Protein AF-A0A327KQU0-F1 (afdb_monomer_lite)

pLDDT: mean 92.17, std 8.97, range [54.03, 98.5]

Organism: NCBI:txid29408

Structure (mmCIF, N/CA/C/O backbone):
data_AF-A0A327KQU0-F1
#
_entry.id   AF-A0A327KQU0-F1
#
loop_
_atom_site.group_PDB
_atom_site.id
_atom_site.type_symbol
_atom_site.label_atom_id
_atom_site.label_alt_id
_atom_site.label_comp_id
_atom_site.label_asym_id
_atom_site.label_entity_id
_atom_site.label_seq_id
_atom_site.pdbx_PDB_ins_code
_atom_site.Cartn_x
_atom_site.Cartn_y
_atom_site.Cartn_z
_atom_site.occupancy
_atom_site.B_iso_or_equiv
_atom_site.auth_seq_id
_atom_site.auth_comp_id
_atom_site.auth_asym_id
_atom_site.auth_atom_id
_atom_site.pdbx_PDB_model_num
ATOM 1 N N . MET A 1 1 ? -3.578 3.646 24.554 1.00 56.81 1 MET A N 1
ATOM 2 C CA . MET A 1 1 ? -2.590 4.107 23.556 1.00 56.81 1 MET A CA 1
ATOM 3 C C . MET A 1 1 ? -3.130 5.359 22.902 1.00 56.81 1 MET A C 1
ATOM 5 O O . MET A 1 1 ? -4.344 5.454 22.743 1.00 56.81 1 MET A O 1
ATOM 9 N N . SER A 1 2 ? -2.279 6.336 22.600 1.00 60.41 2 SER A N 1
ATOM 10 C CA . SER A 1 2 ? -2.721 7.482 21.807 1.00 60.41 2 SER A CA 1
ATOM 11 C C . SER A 1 2 ? -2.904 7.041 20.350 1.00 60.41 2 SER A C 1
ATOM 13 O O . SER A 1 2 ? -2.298 6.058 19.929 1.00 60.41 2 SER A O 1
ATOM 15 N N . ALA A 1 3 ? -3.704 7.760 19.559 1.00 62.53 3 ALA A N 1
ATOM 16 C CA . ALA A 1 3 ? -3.849 7.458 18.130 1.00 62.53 3 ALA A CA 1
ATOM 17 C C . ALA A 1 3 ? -2.509 7.509 17.361 1.00 62.53 3 ALA A C 1
ATOM 19 O O . ALA A 1 3 ? -2.421 6.964 16.270 1.00 62.53 3 ALA A O 1
ATOM 20 N N . HIS A 1 4 ? -1.477 8.155 17.918 1.00 66.62 4 HIS A N 1
ATOM 21 C CA . HIS A 1 4 ? -0.144 8.248 17.316 1.00 66.62 4 HIS A CA 1
ATOM 22 C C . HIS A 1 4 ? 0.700 6.981 17.530 1.00 66.62 4 HIS A C 1
ATOM 24 O O . HIS A 1 4 ? 1.667 6.779 16.803 1.00 66.62 4 HIS A O 1
ATOM 30 N N . ASP A 1 5 ?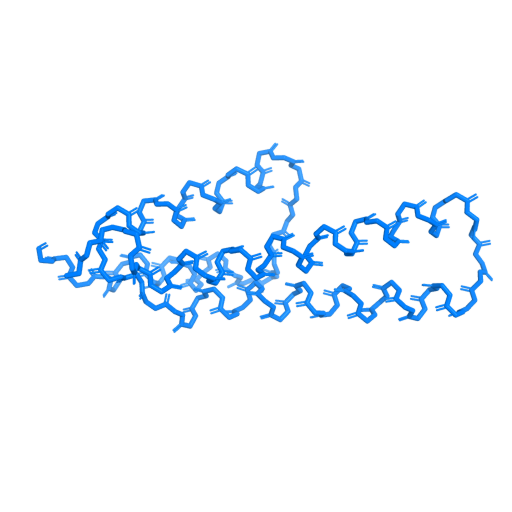 0.320 6.122 18.481 1.00 85.62 5 ASP A N 1
ATOM 31 C CA . ASP A 1 5 ? 1.046 4.890 18.812 1.00 85.62 5 ASP A CA 1
ATOM 32 C C . ASP A 1 5 ? 0.425 3.645 18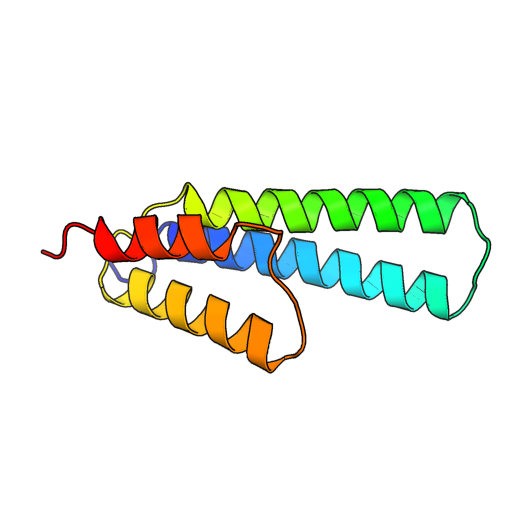.154 1.00 85.62 5 ASP A C 1
ATOM 34 O O . ASP A 1 5 ? 0.801 2.522 18.489 1.00 85.62 5 ASP A O 1
ATOM 38 N N . ASP A 1 6 ? -0.561 3.811 17.261 1.00 89.94 6 ASP A N 1
ATOM 39 C CA . ASP A 1 6 ? -1.220 2.674 16.618 1.00 89.94 6 ASP A CA 1
ATOM 40 C C 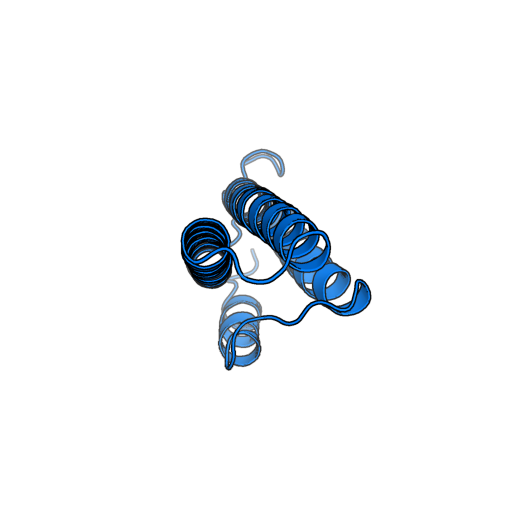. ASP A 1 6 ? -0.243 1.976 15.649 1.00 89.94 6 ASP A C 1
ATOM 42 O O . ASP A 1 6 ? 0.219 2.611 14.692 1.00 89.94 6 ASP A O 1
ATOM 46 N N . PRO A 1 7 ? 0.086 0.683 15.851 1.00 94.88 7 PRO A N 1
ATOM 47 C CA . PRO A 1 7 ? 1.080 -0.022 15.040 1.00 94.88 7 PRO A CA 1
ATOM 48 C C . PRO A 1 7 ? 0.732 -0.041 13.550 1.00 94.88 7 PRO A C 1
ATOM 50 O O . PRO A 1 7 ? 1.631 -0.136 12.709 1.00 94.88 7 PRO A O 1
ATOM 53 N N . ILE A 1 8 ? -0.552 0.106 13.202 1.00 95.81 8 ILE A N 1
ATOM 54 C CA . ILE A 1 8 ? -0.973 0.165 11.805 1.00 95.81 8 ILE A CA 1
ATOM 55 C C . ILE A 1 8 ? -0.377 1.363 11.061 1.00 95.81 8 ILE A C 1
ATOM 57 O O . ILE A 1 8 ? -0.103 1.262 9.869 1.00 95.81 8 ILE A O 1
ATOM 61 N N . LEU A 1 9 ? -0.104 2.479 11.744 1.00 96.19 9 LEU A N 1
ATOM 62 C CA . LEU A 1 9 ? 0.478 3.665 11.112 1.00 96.19 9 LEU A CA 1
ATOM 63 C C . LEU A 1 9 ? 1.901 3.397 10.615 1.00 96.19 9 LEU A C 1
ATOM 65 O O . LEU A 1 9 ? 2.252 3.797 9.505 1.00 96.19 9 LEU A O 1
ATOM 69 N N . ALA A 1 10 ? 2.701 2.667 11.396 1.00 95.94 10 ALA A N 1
ATOM 70 C CA . ALA A 1 10 ? 4.043 2.262 10.988 1.00 95.94 10 ALA A CA 1
ATOM 71 C C . ALA A 1 10 ? 4.007 1.276 9.807 1.00 95.94 10 ALA A C 1
ATOM 73 O O . ALA A 1 10 ? 4.833 1.361 8.893 1.00 95.94 10 ALA A O 1
ATOM 74 N N . ALA A 1 11 ? 3.027 0.368 9.787 1.00 97.44 11 ALA A N 1
ATOM 75 C CA . ALA A 1 11 ? 2.830 -0.555 8.673 1.00 97.44 11 ALA A CA 1
ATOM 76 C C . ALA A 1 11 ? 2.421 0.184 7.382 1.00 97.44 11 ALA A C 1
ATOM 78 O O . ALA A 1 11 ? 2.978 -0.087 6.317 1.00 97.44 11 ALA A O 1
ATOM 79 N N . ILE A 1 12 ? 1.520 1.171 7.480 1.00 98.00 12 ILE A N 1
ATOM 80 C CA . ILE A 1 12 ? 1.126 2.051 6.363 1.00 98.00 12 ILE A CA 1
ATOM 81 C C . ILE A 1 12 ? 2.337 2.794 5.809 1.00 98.00 12 ILE A C 1
ATOM 83 O O . ILE A 1 12 ? 2.539 2.808 4.594 1.00 98.00 12 ILE A O 1
ATOM 87 N N . GLU A 1 13 ? 3.171 3.367 6.675 1.00 97.88 13 GLU A N 1
ATOM 88 C CA . GLU A 1 13 ? 4.373 4.079 6.235 1.00 97.88 13 GLU A CA 1
ATOM 89 C C . GLU A 1 13 ? 5.387 3.146 5.556 1.00 97.88 13 GLU A C 1
ATOM 91 O O . GLU A 1 13 ? 5.989 3.505 4.540 1.00 97.88 13 GLU A O 1
ATOM 96 N N . THR A 1 14 ? 5.516 1.912 6.052 1.00 98.12 14 THR A N 1
ATOM 97 C CA . THR A 1 14 ? 6.370 0.882 5.441 1.00 98.12 14 THR A CA 1
ATOM 98 C C . THR A 1 14 ? 5.904 0.543 4.025 1.00 98.12 14 THR A C 1
ATOM 100 O O . THR A 1 14 ? 6.716 0.541 3.097 1.00 98.12 14 THR A O 1
ATOM 103 N N . HIS A 1 15 ? 4.602 0.307 3.829 1.00 98.50 15 HIS A N 1
ATOM 104 C CA . HIS A 1 15 ? 4.055 0.055 2.496 1.00 98.50 15 HIS A CA 1
ATOM 105 C C . HIS A 1 15 ? 4.207 1.275 1.581 1.00 98.50 15 HIS A C 1
ATOM 107 O O . HIS A 1 15 ? 4.670 1.129 0.453 1.00 98.50 15 HIS A O 1
ATOM 113 N N . ARG A 1 16 ? 3.906 2.485 2.070 1.00 98.25 16 ARG A N 1
ATOM 114 C CA . ARG A 1 16 ? 4.062 3.732 1.305 1.00 98.25 16 ARG A CA 1
ATOM 115 C C . ARG A 1 16 ? 5.491 3.914 0.798 1.00 98.25 16 ARG A C 1
ATOM 117 O O . ARG A 1 16 ? 5.682 4.188 -0.384 1.00 98.25 16 ARG A O 1
ATOM 124 N N . THR A 1 17 ? 6.479 3.720 1.668 1.00 98.38 17 THR A N 1
ATOM 125 C CA . THR A 1 17 ? 7.899 3.831 1.313 1.00 98.38 17 THR A CA 1
ATOM 126 C C . THR A 1 17 ? 8.301 2.774 0.283 1.00 98.38 17 THR A C 1
ATOM 128 O O . THR A 1 17 ? 8.935 3.099 -0.721 1.00 98.38 17 THR A O 1
ATOM 131 N N . ALA A 1 18 ? 7.907 1.513 0.493 1.00 98.31 18 ALA A N 1
ATOM 132 C CA . ALA A 1 18 ? 8.225 0.425 -0.431 1.00 98.31 18 ALA A CA 1
ATOM 133 C C . ALA A 1 18 ? 7.584 0.632 -1.813 1.00 98.31 18 ALA A C 1
ATOM 135 O O . ALA A 1 18 ? 8.232 0.421 -2.839 1.00 98.31 18 ALA A O 1
ATOM 136 N N . HIS A 1 19 ? 6.337 1.098 -1.839 1.00 98.12 19 HIS A N 1
ATOM 137 C CA . HIS A 1 19 ? 5.612 1.386 -3.067 1.00 98.12 19 HIS A CA 1
ATOM 138 C C . HIS A 1 19 ? 6.215 2.568 -3.830 1.00 98.12 19 HIS A C 1
ATOM 140 O O . HIS A 1 19 ? 6.419 2.474 -5.037 1.00 98.12 19 HIS A O 1
ATOM 146 N N . ALA A 1 20 ? 6.567 3.656 -3.138 1.00 98.12 20 ALA A N 1
ATOM 147 C CA . ALA A 1 20 ? 7.221 4.809 -3.753 1.00 98.12 20 ALA A CA 1
ATOM 148 C C . ALA A 1 20 ? 8.564 4.432 -4.400 1.00 98.12 20 ALA A C 1
ATOM 150 O O . ALA A 1 20 ? 8.840 4.849 -5.524 1.00 98.12 20 ALA A O 1
ATOM 151 N N . ALA A 1 21 ? 9.363 3.591 -3.733 1.00 97.94 21 ALA A N 1
ATOM 152 C CA . ALA A 1 21 ? 10.612 3.082 -4.296 1.00 97.94 21 ALA A CA 1
ATOM 153 C C . ALA A 1 21 ? 10.371 2.263 -5.575 1.00 97.94 21 ALA A C 1
ATOM 155 O O . ALA A 1 21 ? 11.074 2.446 -6.568 1.00 97.94 21 ALA A O 1
ATOM 156 N N . TRP A 1 22 ? 9.353 1.395 -5.583 1.00 97.75 22 TRP A N 1
ATOM 157 C CA . TRP A 1 22 ? 8.980 0.651 -6.787 1.00 97.75 22 TRP A CA 1
ATOM 158 C C . TRP A 1 22 ? 8.521 1.571 -7.927 1.00 97.75 22 TRP A C 1
ATOM 160 O O . TRP A 1 22 ? 8.983 1.399 -9.053 1.00 97.75 22 TRP A O 1
ATOM 170 N N . LEU A 1 23 ? 7.668 2.565 -7.651 1.00 96.88 23 LEU A N 1
ATOM 171 C CA . LEU A 1 23 ? 7.214 3.528 -8.663 1.00 96.88 23 LEU A CA 1
ATOM 172 C C . LEU A 1 23 ? 8.380 4.304 -9.280 1.00 96.88 23 LEU A C 1
ATOM 174 O O . LEU A 1 23 ? 8.400 4.511 -10.492 1.00 96.88 23 LEU A O 1
ATOM 178 N N . GLN A 1 24 ? 9.357 4.702 -8.463 1.00 96.50 24 GLN A N 1
ATOM 179 C CA . GLN A 1 24 ? 10.556 5.372 -8.951 1.00 96.50 24 GLN A CA 1
ATOM 180 C C . GLN A 1 24 ? 11.351 4.465 -9.903 1.00 96.50 24 GLN A C 1
ATOM 182 O O . GLN A 1 24 ? 11.627 4.868 -11.031 1.00 96.50 24 GLN A O 1
ATOM 187 N N . ALA A 1 25 ? 11.645 3.226 -9.499 1.00 94.75 25 ALA A N 1
ATOM 188 C CA . ALA A 1 25 ? 12.370 2.278 -10.347 1.00 94.75 25 ALA A CA 1
ATOM 189 C C . ALA A 1 25 ? 11.604 1.933 -11.639 1.00 94.75 25 ALA A C 1
ATOM 191 O O . ALA A 1 25 ? 12.203 1.782 -12.701 1.00 94.75 25 ALA A O 1
ATOM 192 N N . ALA A 1 26 ? 10.272 1.850 -11.575 1.00 92.88 26 ALA A N 1
ATOM 193 C CA . ALA A 1 26 ? 9.435 1.625 -12.751 1.00 92.88 26 ALA A CA 1
ATOM 194 C C . ALA A 1 26 ? 9.476 2.808 -13.735 1.00 92.88 26 ALA A C 1
ATOM 196 O O . ALA A 1 26 ? 9.481 2.599 -14.949 1.00 92.88 26 ALA A O 1
ATOM 197 N N . ALA A 1 27 ? 9.526 4.045 -13.231 1.00 92.31 27 ALA A N 1
ATOM 198 C CA . ALA A 1 27 ? 9.677 5.236 -14.062 1.00 92.31 27 ALA A CA 1
ATOM 199 C C . ALA A 1 27 ? 11.061 5.304 -14.731 1.00 92.31 27 ALA A C 1
ATOM 201 O O . ALA A 1 27 ? 11.156 5.690 -15.896 1.00 92.31 27 ALA A O 1
ATOM 202 N N . GLU A 1 28 ? 12.116 4.898 -14.019 1.00 90.12 28 GLU A N 1
ATOM 203 C CA . GLU A 1 28 ? 13.483 4.810 -14.549 1.00 90.12 28 GLU A CA 1
ATOM 204 C C . GLU A 1 28 ? 13.581 3.775 -15.687 1.00 90.12 28 GLU A C 1
ATOM 206 O O . GLU A 1 28 ? 14.044 4.120 -16.775 1.00 90.12 28 GLU A O 1
ATOM 211 N N . GLU A 1 29 ? 13.045 2.561 -15.499 1.00 88.31 29 GLU A N 1
ATOM 212 C CA . GLU A 1 29 ? 12.990 1.523 -16.548 1.00 88.31 29 GLU A CA 1
ATOM 213 C C . GLU A 1 29 ? 12.179 1.983 -17.770 1.00 88.31 29 GLU A C 1
ATOM 215 O O . GLU A 1 29 ? 12.562 1.731 -18.909 1.00 88.31 29 GLU A O 1
ATOM 220 N N . TYR A 1 30 ? 11.065 2.694 -17.565 1.00 85.56 30 TYR A N 1
ATOM 221 C CA . TYR A 1 30 ? 10.278 3.233 -18.679 1.00 85.56 30 TYR A CA 1
ATOM 222 C C . TYR A 1 30 ? 11.055 4.287 -19.488 1.00 85.56 30 TYR A C 1
ATOM 224 O O . TYR A 1 30 ? 10.900 4.373 -20.707 1.00 85.56 30 TYR A O 1
ATOM 232 N N . GLY A 1 31 ? 11.888 5.093 -18.822 1.00 86.06 31 GLY A N 1
ATOM 233 C CA . GLY A 1 31 ? 12.725 6.109 -19.461 1.00 86.06 31 GLY A CA 1
ATOM 234 C C . GLY A 1 31 ? 13.941 5.546 -20.206 1.00 86.06 31 GLY A C 1
ATOM 235 O O . GLY A 1 31 ? 14.407 6.173 -21.159 1.00 86.06 31 GLY A O 1
ATOM 236 N N . ALA A 1 32 ? 14.439 4.376 -19.802 1.00 82.44 32 ALA A N 1
ATOM 237 C CA . ALA A 1 32 ? 15.606 3.717 -20.387 1.00 82.44 32 ALA A CA 1
ATOM 238 C C . ALA A 1 32 ? 15.411 2.186 -20.453 1.00 82.44 32 ALA A C 1
ATOM 240 O O . ALA A 1 32 ? 16.054 1.449 -19.706 1.00 82.44 32 ALA A O 1
ATOM 241 N N . PRO A 1 33 ? 14.532 1.689 -21.343 1.00 84.12 33 PRO A N 1
ATOM 242 C CA . PRO A 1 33 ? 14.141 0.285 -21.344 1.00 84.12 33 PRO A CA 1
ATOM 243 C C . PRO A 1 33 ? 15.272 -0.640 -21.800 1.00 84.12 33 PRO A C 1
ATOM 245 O O . PRO A 1 33 ? 15.996 -0.337 -22.753 1.00 84.12 33 PRO A O 1
ATOM 248 N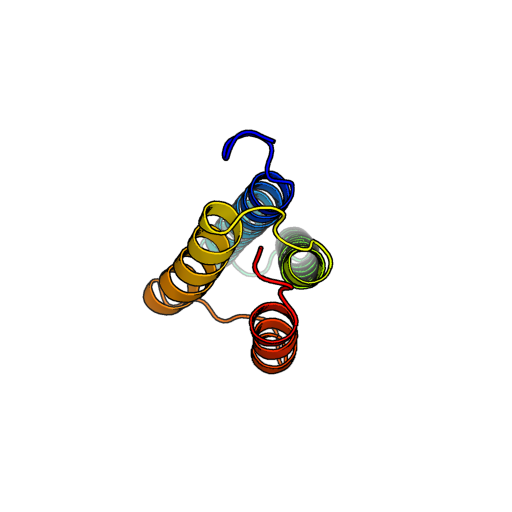 N . GLY A 1 34 ? 15.333 -1.829 -21.196 1.00 84.69 34 GLY A N 1
ATOM 249 C CA . GLY A 1 34 ? 16.160 -2.938 -21.681 1.00 84.69 34 GLY A CA 1
ATOM 250 C C . GLY A 1 34 ? 17.471 -3.1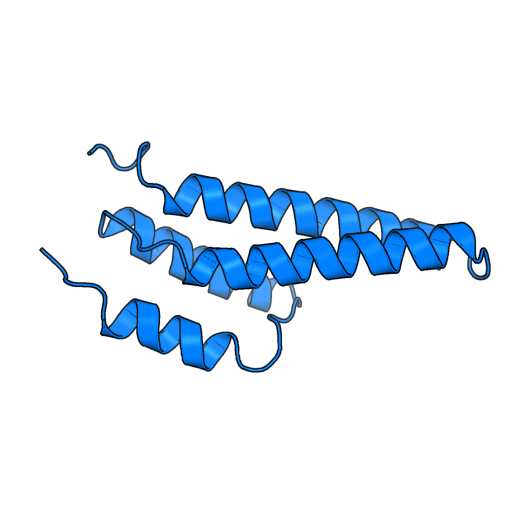67 -20.934 1.00 84.69 34 GLY A C 1
ATOM 251 O O . GLY A 1 34 ? 18.265 -3.990 -21.391 1.00 84.69 34 GLY A O 1
ATOM 252 N N . ASP A 1 35 ? 17.688 -2.499 -19.799 1.00 88.88 35 ASP A N 1
ATOM 253 C CA . ASP A 1 35 ? 18.763 -2.839 -18.866 1.00 88.88 35 ASP A CA 1
ATOM 254 C C . ASP A 1 35 ? 18.321 -4.009 -17.955 1.00 88.88 35 ASP A C 1
ATOM 256 O O . ASP A 1 35 ? 17.405 -3.859 -17.140 1.00 88.88 35 ASP A O 1
ATOM 260 N N . PRO A 1 36 ? 18.948 -5.200 -18.062 1.00 89.25 36 PRO A N 1
ATOM 261 C CA . PRO A 1 36 ? 18.595 -6.343 -17.225 1.00 89.25 36 PRO A CA 1
ATOM 262 C C . PRO A 1 36 ? 18.770 -6.089 -15.721 1.00 89.25 36 PRO A C 1
ATOM 264 O O . PRO A 1 36 ? 18.034 -6.676 -14.925 1.00 89.25 36 PRO A O 1
ATOM 267 N N . GLU A 1 37 ? 19.721 -5.241 -15.316 1.00 89.19 37 GLU A N 1
ATOM 268 C CA . GLU A 1 37 ? 19.950 -4.915 -13.905 1.00 89.19 37 GLU A CA 1
ATOM 269 C C . GLU A 1 37 ? 18.854 -3.992 -13.369 1.00 89.19 37 GLU A C 1
ATOM 271 O O . GLU A 1 37 ? 18.301 -4.259 -12.297 1.00 89.19 37 GLU A O 1
ATOM 276 N N . ALA A 1 38 ? 18.473 -2.969 -14.139 1.00 89.62 38 ALA A N 1
ATOM 277 C CA . ALA A 1 38 ? 17.348 -2.094 -13.811 1.00 89.62 38 ALA A CA 1
ATOM 278 C C . ALA A 1 38 ? 16.039 -2.889 -13.706 1.00 89.62 38 ALA A C 1
ATOM 280 O O . ALA A 1 38 ? 15.298 -2.753 -12.726 1.00 89.62 38 ALA A O 1
ATOM 281 N N . ARG A 1 39 ? 15.806 -3.821 -14.640 1.00 92.19 39 ARG A N 1
ATOM 282 C CA . ARG A 1 39 ? 14.647 -4.716 -14.602 1.00 92.19 39 ARG A CA 1
ATOM 283 C C . ARG A 1 39 ? 14.624 -5.591 -13.351 1.00 92.19 39 ARG A C 1
ATOM 285 O O . ARG A 1 39 ? 13.600 -5.655 -12.670 1.00 92.19 39 ARG A O 1
ATOM 292 N N . ALA A 1 40 ? 15.742 -6.238 -13.025 1.00 93.56 40 ALA A N 1
ATOM 293 C CA . ALA A 1 40 ? 15.851 -7.079 -11.835 1.00 93.56 40 ALA A CA 1
ATOM 294 C C . ALA A 1 40 ? 15.666 -6.271 -10.539 1.00 93.56 40 ALA A C 1
ATOM 296 O O . ALA A 1 40 ? 15.027 -6.739 -9.593 1.00 93.56 40 ALA A O 1
ATOM 297 N N . HIS A 1 41 ? 16.188 -5.043 -10.493 1.00 93.50 41 HIS A N 1
ATOM 298 C CA . HIS A 1 41 ? 16.002 -4.138 -9.366 1.00 93.50 41 HIS A CA 1
ATOM 299 C C . HIS A 1 41 ? 14.537 -3.713 -9.200 1.00 93.50 41 HIS A C 1
ATOM 301 O O . HIS A 1 41 ? 13.999 -3.771 -8.090 1.00 93.50 41 HIS A O 1
ATOM 307 N N . MET A 1 42 ? 13.869 -3.354 -10.300 1.00 95.75 42 MET A N 1
ATOM 308 C CA . MET A 1 42 ? 12.445 -3.024 -10.314 1.00 95.75 42 MET A CA 1
ATOM 309 C C . MET A 1 42 ? 11.596 -4.204 -9.816 1.00 95.75 42 MET A C 1
ATOM 311 O O . MET A 1 42 ? 10.728 -4.009 -8.964 1.00 95.75 42 MET A O 1
ATOM 315 N N . ASP A 1 43 ? 11.867 -5.425 -10.286 1.00 96.06 43 ASP A N 1
ATOM 316 C CA . ASP A 1 43 ? 11.149 -6.633 -9.858 1.00 96.06 43 ASP A CA 1
ATOM 317 C C . ASP A 1 43 ? 11.363 -6.926 -8.359 1.00 96.06 43 ASP A C 1
ATOM 319 O O . ASP A 1 43 ? 10.415 -7.269 -7.646 1.00 96.06 43 ASP A O 1
ATOM 323 N N . LEU A 1 44 ? 12.577 -6.713 -7.835 1.00 97.38 44 LEU A N 1
ATOM 324 C CA . LEU A 1 44 ? 12.864 -6.823 -6.400 1.00 97.38 44 LEU A CA 1
ATOM 325 C C . LEU A 1 44 ? 12.061 -5.807 -5.572 1.00 97.38 44 LEU A C 1
ATOM 327 O O . LEU A 1 44 ? 11.515 -6.153 -4.521 1.00 97.38 44 LEU A O 1
ATOM 331 N N . LEU A 1 45 ? 12.007 -4.548 -6.007 1.00 98.12 45 LEU A N 1
ATOM 332 C CA . LEU A 1 45 ? 11.261 -3.499 -5.309 1.00 98.12 45 LEU A CA 1
ATOM 333 C C . LEU A 1 45 ? 9.754 -3.736 -5.371 1.00 98.12 45 LEU A C 1
ATOM 335 O O . LEU A 1 45 ? 9.071 -3.554 -4.361 1.00 98.12 45 LEU A O 1
ATOM 339 N N . ARG A 1 46 ? 9.248 -4.230 -6.504 1.00 97.50 46 ARG A N 1
ATOM 340 C CA . ARG A 1 46 ? 7.861 -4.676 -6.630 1.00 97.50 46 ARG A CA 1
ATOM 341 C C . ARG A 1 46 ? 7.536 -5.751 -5.596 1.00 97.50 46 ARG A C 1
ATOM 343 O O . ARG A 1 46 ? 6.577 -5.596 -4.846 1.00 97.50 46 ARG A O 1
ATOM 350 N N . ALA A 1 47 ? 8.362 -6.794 -5.500 1.00 98.00 47 ALA A N 1
ATOM 351 C CA . ALA A 1 47 ? 8.165 -7.870 -4.529 1.00 98.00 47 ALA A CA 1
ATOM 352 C C . ALA A 1 47 ? 8.173 -7.355 -3.077 1.00 98.00 47 ALA A C 1
ATOM 354 O O . ALA A 1 47 ? 7.381 -7.809 -2.254 1.00 98.00 47 ALA A O 1
ATOM 355 N N . LYS A 1 48 ? 9.021 -6.367 -2.757 1.00 98.12 48 LYS A N 1
ATOM 356 C CA . LYS A 1 48 ? 9.021 -5.709 -1.438 1.00 98.12 48 LYS A CA 1
ATOM 357 C C . LYS A 1 48 ? 7.747 -4.904 -1.180 1.00 98.12 48 LYS A C 1
ATOM 359 O O . LYS A 1 48 ? 7.216 -4.978 -0.075 1.00 98.12 48 LYS A O 1
ATOM 364 N N . SER A 1 49 ? 7.253 -4.162 -2.174 1.00 98.31 49 SER A N 1
ATOM 365 C CA . SER A 1 49 ? 5.974 -3.448 -2.075 1.00 98.31 49 SER A CA 1
ATOM 366 C C . SER A 1 49 ? 4.822 -4.424 -1.835 1.00 98.31 49 SER A C 1
ATOM 368 O O . SER A 1 49 ? 4.014 -4.196 -0.940 1.00 98.31 49 SER A O 1
ATOM 370 N N . GLU A 1 50 ? 4.767 -5.532 -2.577 1.00 98.12 50 GLU A N 1
ATOM 371 C CA . GLU A 1 50 ? 3.736 -6.564 -2.407 1.00 98.12 50 GLU A CA 1
ATOM 372 C C . GLU A 1 50 ? 3.830 -7.243 -1.030 1.00 98.12 50 GLU A C 1
ATOM 374 O O . GLU A 1 50 ? 2.813 -7.427 -0.363 1.00 98.12 50 GLU A O 1
ATOM 379 N N . ALA A 1 51 ? 5.036 -7.558 -0.549 1.00 98.12 51 ALA A N 1
ATOM 380 C CA . ALA A 1 51 ? 5.226 -8.117 0.790 1.00 98.12 51 ALA A CA 1
ATOM 381 C C . ALA A 1 51 ? 4.761 -7.149 1.893 1.00 98.12 51 ALA A C 1
ATOM 383 O O . ALA A 1 51 ? 4.080 -7.563 2.830 1.00 98.12 51 ALA A O 1
ATOM 384 N N . ALA A 1 52 ? 5.066 -5.854 1.760 1.00 98.06 52 ALA A N 1
ATOM 385 C CA . ALA A 1 52 ? 4.598 -4.829 2.690 1.00 98.06 52 ALA A CA 1
ATOM 386 C C . ALA A 1 52 ? 3.070 -4.664 2.650 1.00 98.06 52 ALA A C 1
ATOM 388 O O . ALA A 1 52 ? 2.454 -4.443 3.691 1.00 98.06 52 ALA A O 1
ATOM 389 N N . ALA A 1 53 ? 2.446 -4.825 1.478 1.00 98.06 53 ALA A N 1
ATOM 390 C CA . ALA A 1 53 ? 0.992 -4.814 1.350 1.00 98.06 53 ALA A CA 1
ATOM 391 C C . ALA A 1 53 ? 0.354 -5.961 2.142 1.00 98.06 53 ALA A C 1
ATOM 393 O O . ALA A 1 53 ? -0.623 -5.748 2.855 1.00 98.06 53 ALA A O 1
ATOM 394 N N . TRP A 1 54 ? 0.910 -7.173 2.071 1.00 98.00 54 TRP A N 1
ATOM 395 C CA . TRP A 1 54 ? 0.422 -8.296 2.876 1.00 98.00 54 TRP A CA 1
ATOM 396 C C . TRP A 1 54 ? 0.654 -8.090 4.373 1.00 98.00 54 TRP A C 1
ATOM 398 O O . TRP A 1 54 ? -0.256 -8.350 5.158 1.00 98.00 54 TRP A O 1
ATOM 408 N N . ALA A 1 55 ? 1.811 -7.546 4.755 1.00 96.25 55 ALA A N 1
ATOM 409 C CA . ALA A 1 55 ? 2.131 -7.239 6.147 1.00 96.25 55 ALA A CA 1
ATOM 410 C C . ALA A 1 55 ? 1.153 -6.230 6.783 1.00 96.25 55 ALA A C 1
ATOM 412 O O . ALA A 1 55 ? 0.882 -6.329 7.977 1.00 96.25 55 ALA A O 1
ATOM 413 N N . LEU A 1 56 ? 0.554 -5.309 6.007 1.00 95.50 56 LEU A N 1
ATOM 414 C CA . LEU A 1 56 ? -0.511 -4.421 6.510 1.00 95.50 56 LEU A CA 1
ATOM 415 C C . LEU A 1 56 ? -1.664 -5.195 7.148 1.00 95.50 56 LEU A C 1
ATOM 417 O O . LEU A 1 56 ? -2.228 -4.746 8.139 1.00 95.50 56 LEU A O 1
ATOM 421 N N . LEU A 1 57 ? -2.019 -6.347 6.578 1.00 95.06 57 LEU A N 1
ATOM 422 C CA . LEU A 1 57 ? -3.150 -7.155 7.031 1.00 95.06 57 LEU A CA 1
ATOM 423 C C . LEU A 1 57 ? -2.803 -8.071 8.208 1.00 95.06 57 LEU A C 1
ATOM 425 O O . LEU A 1 57 ? -3.698 -8.666 8.804 1.00 95.06 57 LEU A O 1
ATOM 429 N N . GLU A 1 58 ? -1.519 -8.195 8.538 1.00 94.94 58 GLU A N 1
ATOM 430 C CA . GLU A 1 58 ? -1.037 -8.924 9.715 1.00 94.94 58 GLU A CA 1
ATOM 431 C C . GLU A 1 58 ? -1.006 -8.028 10.961 1.00 94.94 58 GLU A C 1
ATOM 433 O O . GLU A 1 58 ? -0.997 -8.523 12.090 1.00 94.94 58 GLU A O 1
ATOM 438 N N . VAL A 1 59 ? -1.027 -6.706 10.768 1.00 94.50 59 VAL A N 1
ATOM 439 C CA . VAL A 1 59 ? -1.043 -5.721 11.847 1.00 94.50 59 VAL A CA 1
ATOM 440 C C . VAL A 1 59 ? -2.485 -5.342 12.164 1.00 94.50 59 VAL A C 1
ATOM 442 O O . VAL A 1 59 ? -3.159 -4.669 11.391 1.00 94.50 59 VAL A O 1
ATOM 445 N N . MET A 1 60 ? -2.963 -5.755 13.337 1.00 91.88 60 MET A N 1
ATOM 446 C CA . MET A 1 60 ? -4.277 -5.340 13.819 1.00 91.88 60 MET A CA 1
ATOM 447 C C . MET A 1 60 ? -4.233 -3.878 14.282 1.00 91.88 60 MET A C 1
ATOM 449 O O . MET A 1 60 ? -3.424 -3.558 15.159 1.00 91.88 60 MET A O 1
ATOM 453 N N . PRO A 1 61 ? -5.111 -2.998 13.763 1.00 93.06 61 PRO A N 1
ATOM 454 C CA . PRO A 1 61 ? -5.285 -1.670 14.332 1.00 93.06 61 PRO A CA 1
ATOM 455 C C . PRO A 1 61 ? -5.661 -1.781 15.809 1.00 93.06 61 PRO A C 1
ATOM 457 O O . PRO A 1 61 ? -6.462 -2.636 16.190 1.00 93.06 61 PRO A O 1
ATOM 460 N N . SER A 1 62 ? -5.104 -0.915 16.645 1.00 93.06 62 SER A N 1
ATOM 461 C CA . SER A 1 62 ? -5.373 -0.915 18.094 1.00 93.06 62 SER A CA 1
ATOM 462 C C . SER A 1 62 ? -6.412 0.124 18.520 1.00 93.06 62 SER A C 1
ATOM 464 O O . SER A 1 62 ? -6.866 0.118 19.661 1.00 93.06 62 SER A O 1
ATOM 466 N N . THR A 1 63 ? -6.788 1.025 17.612 1.00 92.62 63 THR A N 1
ATOM 467 C CA . THR A 1 63 ? -7.725 2.123 17.857 1.00 92.62 63 THR A CA 1
ATOM 468 C C . THR A 1 63 ? -8.740 2.254 16.713 1.00 92.62 63 THR A C 1
ATOM 470 O O . THR A 1 63 ? -8.417 1.916 15.568 1.00 92.62 63 THR A O 1
ATOM 473 N N . PRO A 1 64 ? -9.943 2.814 16.968 1.00 92.88 64 PRO A N 1
ATOM 474 C CA . PRO A 1 64 ? -10.894 3.134 15.900 1.00 92.88 64 PRO A CA 1
ATOM 475 C C . PRO A 1 64 ? -10.286 4.052 14.832 1.00 92.88 64 PRO A C 1
ATOM 477 O O . PRO A 1 64 ? -10.511 3.868 13.637 1.00 92.88 64 PRO A O 1
ATOM 480 N N . THR A 1 65 ? -9.474 5.026 15.261 1.00 93.44 65 THR A N 1
ATOM 481 C CA . THR A 1 65 ? -8.764 5.936 14.358 1.00 93.44 65 THR A CA 1
ATOM 482 C C . THR A 1 65 ? -7.795 5.176 13.459 1.00 93.44 65 THR A C 1
ATOM 484 O O . THR A 1 65 ? -7.802 5.408 12.257 1.00 93.44 65 THR A O 1
ATOM 487 N N . GLY A 1 66 ? -7.018 4.231 13.998 1.00 93.75 66 GLY A N 1
ATOM 488 C CA . GLY A 1 66 ? -6.110 3.396 13.211 1.00 93.75 66 GLY A CA 1
ATOM 489 C C . GLY A 1 66 ? -6.837 2.547 12.167 1.00 93.75 66 GLY A C 1
ATOM 490 O O . GLY A 1 66 ? -6.389 2.476 11.022 1.00 93.75 66 GLY A O 1
ATOM 491 N N . LEU A 1 67 ? -7.990 1.965 12.519 1.00 94.50 67 LEU A N 1
ATOM 492 C CA . LEU A 1 67 ? -8.819 1.217 11.568 1.00 94.50 67 LEU A CA 1
ATOM 493 C C . LEU A 1 67 ? -9.320 2.117 10.430 1.00 94.50 67 LEU A C 1
ATOM 495 O O . LEU A 1 67 ? -9.210 1.751 9.259 1.00 94.50 67 LEU A O 1
ATOM 499 N N . LEU A 1 68 ? -9.836 3.305 10.762 1.00 95.00 68 LEU A N 1
ATOM 500 C CA . LEU A 1 68 ? -10.268 4.286 9.765 1.00 95.00 68 LEU A CA 1
ATOM 501 C C . LEU A 1 68 ? -9.104 4.739 8.882 1.00 95.00 68 LEU A C 1
ATOM 503 O O . LEU A 1 68 ? -9.264 4.830 7.669 1.00 95.00 68 LEU A O 1
ATOM 507 N N . THR A 1 69 ? -7.926 4.987 9.455 1.00 95.88 69 THR A N 1
ATOM 508 C CA . THR A 1 69 ? -6.734 5.362 8.687 1.00 95.88 69 THR A CA 1
ATOM 509 C C . THR A 1 69 ? -6.324 4.262 7.711 1.00 95.88 69 THR A C 1
ATOM 511 O O . THR A 1 69 ? -6.022 4.576 6.562 1.00 95.88 69 THR A O 1
ATOM 514 N N . LEU A 1 70 ? -6.369 2.988 8.114 1.00 96.00 70 LEU A N 1
ATOM 515 C CA . LEU A 1 70 ? -6.112 1.864 7.213 1.00 96.00 70 LEU A CA 1
ATOM 516 C C . LEU A 1 70 ? -7.136 1.796 6.074 1.00 96.00 70 LEU A C 1
ATOM 518 O O . LEU A 1 70 ? -6.746 1.656 4.918 1.00 96.00 70 LEU A O 1
ATOM 522 N N . ALA A 1 71 ? -8.429 1.914 6.383 1.00 96.31 71 ALA A N 1
ATOM 523 C CA . ALA A 1 71 ? -9.488 1.853 5.377 1.00 96.31 71 ALA A CA 1
ATOM 524 C C . ALA A 1 71 ? -9.406 3.011 4.371 1.00 96.31 71 ALA A C 1
ATOM 526 O O . ALA A 1 71 ? -9.502 2.784 3.165 1.00 96.31 71 ALA A O 1
ATOM 527 N N . THR A 1 72 ? -9.168 4.232 4.854 1.00 97.12 72 THR A N 1
ATOM 528 C CA . THR A 1 72 ? -8.944 5.408 4.004 1.00 97.12 72 THR A CA 1
ATOM 529 C C . THR A 1 72 ? -7.717 5.210 3.128 1.00 97.12 72 THR A C 1
ATOM 531 O O . THR A 1 72 ? -7.803 5.385 1.920 1.00 97.12 72 THR A O 1
ATOM 534 N N . TYR A 1 73 ? -6.599 4.755 3.701 1.00 97.62 73 TYR A N 1
ATOM 535 C CA . TYR A 1 73 ? -5.385 4.489 2.935 1.00 97.62 73 TYR A CA 1
ATOM 536 C C . TYR A 1 73 ? -5.604 3.444 1.831 1.00 97.62 73 TYR A C 1
ATOM 538 O O . TYR A 1 73 ? -5.176 3.646 0.695 1.00 97.62 73 TYR A O 1
ATOM 546 N N . ALA A 1 74 ? -6.307 2.352 2.146 1.00 97.12 74 ALA A N 1
ATOM 547 C CA . ALA A 1 74 ? -6.651 1.314 1.181 1.00 97.12 74 ALA A CA 1
ATOM 548 C C . ALA A 1 74 ? -7.509 1.848 0.025 1.00 97.12 74 ALA A C 1
ATOM 550 O O . ALA A 1 74 ? -7.274 1.482 -1.130 1.00 97.12 74 ALA A O 1
ATOM 551 N N . GLY A 1 75 ? -8.471 2.724 0.331 1.00 97.25 75 GLY A N 1
ATOM 552 C CA . GLY A 1 75 ? -9.321 3.392 -0.653 1.00 97.25 75 GLY A CA 1
ATOM 553 C C . GLY A 1 75 ? -8.558 4.394 -1.517 1.00 97.25 75 GLY A C 1
ATOM 554 O O . GLY A 1 75 ? -8.637 4.323 -2.743 1.00 97.25 75 GLY A O 1
ATOM 555 N N . ASP A 1 76 ? -7.771 5.275 -0.901 1.00 97.94 76 ASP A N 1
ATOM 556 C CA . ASP A 1 76 ? -6.976 6.295 -1.594 1.00 97.94 76 ASP A CA 1
ATOM 557 C C . ASP A 1 76 ? -5.979 5.666 -2.571 1.00 97.94 76 ASP A C 1
ATOM 559 O O . ASP A 1 76 ? -5.785 6.170 -3.676 1.00 97.94 76 ASP A O 1
ATOM 563 N N . PHE A 1 77 ? -5.392 4.526 -2.201 1.00 97.44 77 PHE A N 1
ATOM 564 C CA . PHE A 1 77 ? -4.496 3.767 -3.070 1.00 97.44 77 PHE A CA 1
ATOM 565 C C . PHE A 1 77 ? -5.182 3.332 -4.375 1.00 97.44 77 PHE A C 1
ATOM 567 O O . PHE A 1 77 ? -4.615 3.480 -5.457 1.00 97.44 77 PHE A O 1
ATOM 574 N N . VAL A 1 78 ? -6.429 2.860 -4.287 1.00 97.38 78 VAL A N 1
ATOM 575 C CA . VAL A 1 78 ? -7.235 2.477 -5.458 1.00 97.38 78 VAL A CA 1
ATOM 576 C C . VAL A 1 78 ? -7.681 3.704 -6.255 1.00 97.38 78 VAL A C 1
ATOM 578 O O . VAL A 1 78 ? -7.612 3.696 -7.482 1.00 97.38 78 VAL A O 1
ATOM 581 N N . VAL A 1 79 ? -8.094 4.782 -5.582 1.00 97.44 79 VAL A N 1
ATOM 582 C CA . VAL A 1 79 ? -8.479 6.051 -6.230 1.00 97.44 79 VAL A CA 1
ATOM 583 C C . VAL A 1 79 ? -7.311 6.658 -7.014 1.00 97.44 79 VAL A C 1
ATOM 585 O O . VAL A 1 79 ? -7.524 7.219 -8.087 1.00 97.44 79 VAL A O 1
ATOM 588 N N . ALA A 1 80 ? -6.078 6.493 -6.531 1.00 96.06 80 ALA A N 1
ATOM 589 C CA . ALA A 1 80 ? -4.859 6.892 -7.233 1.00 96.06 80 ALA A CA 1
ATOM 590 C C . ALA A 1 80 ? -4.535 6.023 -8.470 1.00 96.06 80 ALA A C 1
ATOM 592 O O . ALA A 1 80 ? -3.574 6.306 -9.183 1.00 96.06 80 ALA A O 1
ATOM 593 N N . GLY A 1 81 ? -5.334 4.989 -8.756 1.00 97.25 81 GLY A N 1
ATOM 594 C CA . GLY A 1 81 ? -5.172 4.106 -9.912 1.00 97.25 81 GLY A CA 1
ATOM 595 C C . GLY A 1 81 ? -4.269 2.898 -9.660 1.00 97.25 81 GLY A C 1
ATOM 596 O O . GLY A 1 81 ? -3.914 2.201 -10.612 1.00 97.25 81 GLY A O 1
ATOM 597 N N . HIS A 1 82 ? -3.889 2.634 -8.408 1.00 96.94 82 HIS A N 1
ATOM 598 C CA . HIS A 1 82 ? -3.107 1.455 -8.048 1.00 96.94 82 HIS A CA 1
ATOM 599 C C . HIS A 1 82 ? -4.008 0.259 -7.717 1.00 96.94 82 HIS A C 1
ATOM 601 O O . HIS A 1 82 ? -5.197 0.396 -7.432 1.00 96.94 82 HIS A O 1
ATOM 607 N N . ALA A 1 83 ? -3.424 -0.937 -7.747 1.00 95.44 83 ALA A N 1
ATOM 608 C CA . ALA A 1 83 ? -4.112 -2.176 -7.414 1.00 95.44 83 ALA A CA 1
ATOM 609 C C . ALA A 1 83 ? -3.398 -2.887 -6.265 1.00 95.44 83 ALA A C 1
ATOM 611 O O . ALA A 1 83 ? -2.169 -2.983 -6.246 1.00 95.44 83 ALA A O 1
ATOM 612 N N . TRP A 1 84 ? -4.184 -3.395 -5.320 1.00 97.31 84 TRP A N 1
ATOM 613 C CA . TRP A 1 84 ? -3.694 -4.300 -4.287 1.00 97.31 84 TRP A CA 1
ATOM 614 C C . TRP A 1 84 ? -3.387 -5.688 -4.880 1.00 97.31 84 TRP A C 1
ATOM 616 O O . TRP A 1 84 ? -3.949 -6.036 -5.924 1.00 97.31 84 TRP A O 1
ATOM 626 N N . PRO A 1 85 ? -2.523 -6.499 -4.236 1.00 97.00 85 PRO A N 1
ATOM 627 C CA . PRO A 1 85 ? -2.293 -7.882 -4.646 1.00 97.00 85 PRO A CA 1
ATOM 628 C C . PRO A 1 85 ? -3.592 -8.697 -4.742 1.00 97.00 85 PRO A C 1
ATOM 630 O O . PRO A 1 85 ? -4.565 -8.437 -4.031 1.00 97.00 85 PRO A O 1
ATOM 633 N N . GLU A 1 86 ? -3.607 -9.719 -5.597 1.00 96.19 86 GLU A N 1
ATOM 634 C CA . GLU A 1 86 ? -4.780 -10.583 -5.761 1.00 96.19 86 GLU A CA 1
ATOM 635 C C . GLU A 1 86 ? -5.189 -11.239 -4.428 1.00 96.19 86 GLU A C 1
ATOM 637 O O . GLU A 1 86 ? -4.361 -11.801 -3.710 1.00 96.19 86 GLU A O 1
ATOM 642 N N . GLY A 1 87 ? -6.479 -11.150 -4.083 1.00 94.50 87 GLY A N 1
ATOM 643 C CA . GLY A 1 87 ? -7.038 -11.681 -2.834 1.00 94.50 87 GLY A CA 1
ATOM 644 C C . GLY A 1 87 ? -6.769 -10.828 -1.588 1.00 94.50 87 GLY A C 1
ATOM 645 O O . GLY A 1 87 ? -7.128 -11.234 -0.477 1.00 94.50 87 GLY A O 1
ATOM 646 N N . TRP A 1 88 ? -6.134 -9.661 -1.736 1.00 96.62 88 TRP A N 1
ATOM 647 C CA . TRP A 1 88 ? -5.880 -8.741 -0.626 1.00 96.62 88 TRP A CA 1
ATOM 648 C C . TRP A 1 88 ? -7.179 -8.183 -0.037 1.00 96.62 88 TRP A C 1
ATOM 650 O O . TRP A 1 88 ? -7.339 -8.135 1.180 1.00 96.62 88 TRP A O 1
ATOM 660 N N . ASP A 1 89 ? -8.146 -7.858 -0.890 1.00 93.62 89 ASP A N 1
ATOM 661 C CA . ASP A 1 89 ? -9.487 -7.382 -0.540 1.00 93.62 89 ASP A CA 1
ATOM 662 C C . ASP A 1 89 ? -10.251 -8.344 0.389 1.00 93.62 89 ASP A C 1
ATOM 664 O O . ASP A 1 89 ? -10.829 -7.922 1.392 1.00 93.62 89 ASP A O 1
ATOM 668 N N . GLN A 1 90 ? -10.198 -9.650 0.113 1.00 92.62 90 GLN A N 1
ATOM 669 C CA . GLN A 1 90 ? -10.848 -10.679 0.930 1.00 92.62 90 GLN A CA 1
ATOM 670 C C . GLN A 1 90 ? -10.257 -10.738 2.342 1.00 92.62 90 GLN A C 1
ATOM 672 O O . GLN A 1 90 ? -10.983 -10.875 3.331 1.00 92.62 90 GLN A O 1
ATOM 677 N N . ARG A 1 91 ? -8.929 -10.617 2.454 1.00 92.88 91 ARG A N 1
ATOM 678 C CA . ARG A 1 91 ? -8.243 -10.595 3.752 1.00 92.88 91 ARG A CA 1
ATOM 679 C C . ARG A 1 91 ? -8.463 -9.276 4.483 1.00 92.88 91 ARG A C 1
ATOM 681 O O . A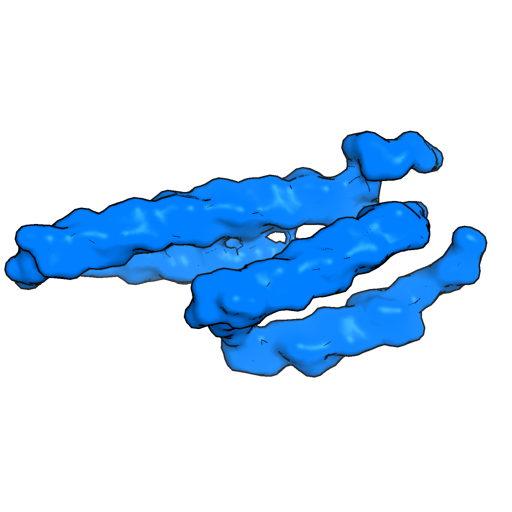RG A 1 91 ? -8.678 -9.292 5.691 1.00 92.88 91 ARG A O 1
ATOM 688 N N . PHE A 1 92 ? -8.480 -8.158 3.764 1.00 94.62 92 PHE A N 1
ATOM 689 C CA . PHE A 1 92 ? -8.798 -6.851 4.323 1.00 94.62 92 PHE A CA 1
ATOM 690 C C . PHE A 1 92 ? -10.205 -6.826 4.926 1.00 94.62 92 PHE A C 1
ATOM 692 O O . PHE A 1 92 ? -10.379 -6.406 6.069 1.00 94.62 92 PHE A O 1
ATOM 699 N N . TYR A 1 93 ? -11.195 -7.381 4.224 1.00 90.81 93 TYR A N 1
ATOM 700 C CA . TYR A 1 93 ? -12.542 -7.548 4.765 1.00 90.81 93 TYR A CA 1
ATOM 701 C C . TYR A 1 93 ? -12.542 -8.353 6.072 1.00 90.81 93 TYR A C 1
ATOM 703 O O . TYR A 1 93 ? -13.212 -7.975 7.032 1.00 90.81 93 TYR A O 1
ATOM 711 N N . ALA A 1 94 ? -11.746 -9.425 6.155 1.00 88.50 94 ALA A N 1
ATOM 712 C CA . ALA A 1 94 ? -11.616 -10.201 7.385 1.00 88.50 94 ALA A CA 1
ATOM 713 C C . ALA A 1 94 ? -11.004 -9.391 8.542 1.00 88.50 94 ALA A C 1
ATOM 715 O O . ALA A 1 94 ? -11.457 -9.556 9.674 1.00 88.50 94 ALA A O 1
ATOM 716 N N . VAL A 1 95 ? -10.028 -8.512 8.279 1.00 88.38 95 VAL A N 1
ATOM 717 C CA . VAL A 1 95 ? -9.464 -7.595 9.289 1.00 88.38 95 VAL A CA 1
ATOM 718 C C . VAL A 1 95 ? -10.539 -6.643 9.808 1.00 88.38 95 VAL A C 1
ATOM 720 O O . VAL A 1 95 ? -10.710 -6.524 11.018 1.00 88.38 95 VAL A O 1
ATOM 723 N N . VAL A 1 96 ? -11.308 -6.020 8.910 1.00 88.94 96 VAL A N 1
ATOM 724 C CA . VAL A 1 96 ? -12.365 -5.065 9.280 1.00 88.94 96 VAL A CA 1
ATOM 725 C C . VAL A 1 96 ? -13.479 -5.742 10.082 1.00 88.94 96 VAL A C 1
ATOM 727 O O . VAL A 1 96 ? -13.882 -5.232 11.122 1.00 88.94 96 VAL A O 1
ATOM 730 N N . VAL A 1 97 ? -13.962 -6.908 9.642 1.00 88.62 97 VAL A N 1
ATOM 731 C CA . VAL A 1 97 ? -15.070 -7.622 10.304 1.00 88.62 97 VAL A CA 1
ATOM 732 C C . VAL A 1 97 ? -14.671 -8.202 11.660 1.00 88.62 97 VAL A C 1
ATOM 734 O O . VAL A 1 97 ? -15.508 -8.299 12.553 1.00 88.62 97 VAL A O 1
ATOM 737 N N . ARG A 1 98 ? -13.410 -8.618 11.823 1.00 86.56 98 ARG A N 1
ATOM 738 C CA . ARG A 1 98 ? -12.909 -9.211 13.074 1.00 86.56 98 ARG A CA 1
ATOM 739 C C . ARG A 1 98 ? -12.350 -8.179 14.047 1.00 86.56 98 ARG A C 1
ATOM 741 O O . ARG A 1 98 ? -11.897 -8.571 15.122 1.00 86.56 98 ARG A O 1
ATOM 748 N N . TRP A 1 99 ? -12.335 -6.898 13.682 1.00 87.31 99 TRP A N 1
ATOM 749 C CA . TRP A 1 99 ? -11.801 -5.860 14.548 1.00 87.31 99 TRP A CA 1
ATOM 750 C C . TRP A 1 99 ? -12.679 -5.725 15.808 1.00 87.31 99 TRP A C 1
ATOM 752 O O . TRP A 1 99 ? -13.873 -5.457 15.680 1.00 87.31 99 TRP A O 1
ATOM 762 N N . PRO A 1 100 ? -12.130 -5.944 17.020 1.00 76.56 100 PRO A N 1
ATOM 763 C CA . PRO A 1 100 ? -12.930 -6.221 18.215 1.00 76.56 100 PRO A CA 1
ATOM 764 C C . PRO A 1 100 ? -13.658 -5.020 18.829 1.00 76.56 100 PRO A C 1
ATOM 766 O O . PRO A 1 100 ? -14.353 -5.232 19.812 1.00 76.56 100 PRO A O 1
ATOM 769 N N . GLY A 1 101 ? -13.542 -3.814 18.259 1.00 64.19 101 GLY A N 1
ATOM 770 C CA . GLY A 1 101 ? -14.387 -2.657 18.572 1.00 64.19 101 GLY A CA 1
ATOM 771 C C . GLY A 1 101 ? -14.740 -2.468 20.039 1.00 64.19 101 GLY A C 1
ATOM 772 O O . GLY A 1 101 ? -15.866 -2.767 20.424 1.00 64.19 101 GLY A O 1
ATOM 773 N N . GLU A 1 102 ? -13.801 -1.945 20.828 1.00 54.03 102 GLU A N 1
ATOM 774 C CA . GLU A 1 102 ? -14.099 -1.410 22.166 1.00 54.03 102 GLU A CA 1
ATOM 775 C C . GLU A 1 102 ? -14.450 0.081 22.105 1.00 54.03 102 GLU A C 1
ATOM 777 O O . GLU A 1 102 ? -13.699 0.848 21.452 1.00 54.03 102 GLU A O 1
#

Sequence (102 aa):
MSAHDDPILAAIETHRTAHAAWLQAAAEEYGAPGDPEARAHMDLLRAKSEAAAWALLEVMPSTPTGLLTLATYAGDFVVAGHAWPEGWDQRFYAVVVRWPGE

Foldseek 3Di:
DPLVPWVLVVLLVQLVVLVVLLVVLVVVCVVPPDDPVSVVVSVVSVVSNLVSLVVSLVRQTPDPSSLVVSVVSVVVCVVVVHDHPPCSVVSNVVSNVPRPHD

Secondary structure (DSSP, 8-state):
--GGG-HHHHHHHHHHHHHHHHHHHHHHHHHSTT-HHHHHHHHHHHHHHHHHHHHHTTS--SSHHHHHHHHHHHHHHHHTT--PPTTHHHHHHHHHHH----

Radius of gyration: 15.47 Å; chains: 1; bounding box: 35×20×45 Å